Protein AF-A0AAV0XWY4-F1 (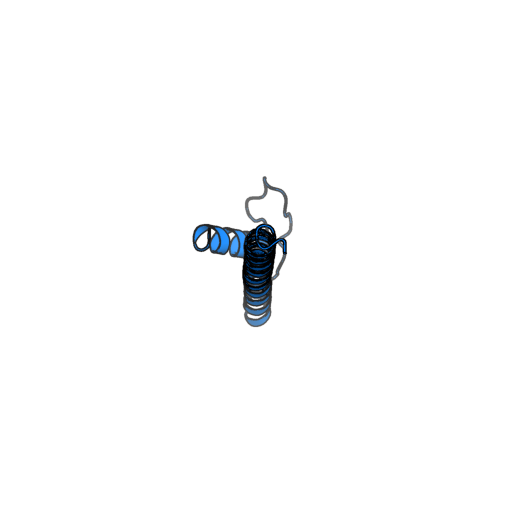afdb_monomer_lite)

Foldseek 3Di:
DDPPCPVVVVVVVVVVVVVVVVVVVLVVVLVVLVVVCVVVVADQADPDLDPPDPDNGSSVVVSVVVVVVVD

pLDDT: mean 87.18, std 12.22, range [46.91, 97.5]

InterPro domains:
  IPR025398 ZMYM1-like, RNase-like domain [PF14291] (6-66)

Radius of gyration: 19.39 Å; chains: 1; bounding box: 39×32×55 Å

Organism: NCBI:txid13131

Sequence (71 aa):
MYTSCQRVDMGLQTHKNQLVAENREIVLTIFRAVLFLARQNLSLRGHNETSTSDNQGNFLELVHLLGIYNP

Secondary structure (DSSP, 8-state):
---SSHHHHHHHHHHHHHHHHHHHHHHHHHHHHHHHHHHTT--SS-S--STT-S---HHHHHHHHHHHH--

Structure (mmCIF, N/CA/C/O backbone):
data_AF-A0AAV0XWY4-F1
#
_entry.id   AF-A0AAV0XWY4-F1
#
loop_
_atom_site.group_PDB
_atom_site.id
_atom_site.type_symbol
_atom_site.label_atom_id
_atom_site.label_alt_id
_atom_site.label_comp_id
_atom_site.label_asym_id
_atom_site.label_entity_id
_atom_site.label_seq_id
_atom_site.pdbx_PDB_ins_code
_atom_site.Cartn_x
_atom_site.Cartn_y
_atom_site.Cartn_z
_atom_site.occupancy
_atom_site.B_iso_or_equiv
_atom_site.auth_seq_id
_atom_site.auth_comp_id
_atom_site.auth_asym_id
_atom_site.auth_atom_id
_atom_site.pdbx_PDB_model_num
ATOM 1 N N . MET A 1 1 ? -28.460 19.374 35.662 1.00 46.91 1 MET A N 1
ATOM 2 C CA . MET A 1 1 ? -27.222 18.678 35.247 1.00 46.91 1 MET A CA 1
ATOM 3 C C . MET A 1 1 ? -27.298 18.455 33.744 1.00 46.91 1 MET A C 1
ATOM 5 O O . MET A 1 1 ? -28.261 17.852 33.294 1.00 46.91 1 MET A O 1
ATOM 9 N N . TYR A 1 2 ? -26.373 19.035 32.978 1.00 50.22 2 TYR A N 1
ATOM 10 C CA . TYR A 1 2 ? -26.382 19.022 31.511 1.00 50.22 2 TYR A CA 1
ATOM 11 C C . TYR A 1 2 ? -26.069 17.618 30.969 1.00 50.22 2 TYR A C 1
ATOM 13 O O . TYR A 1 2 ? -24.940 17.156 31.081 1.00 50.22 2 TYR A O 1
ATOM 21 N N . THR A 1 3 ? -27.056 16.946 30.375 1.00 56.03 3 THR A N 1
ATOM 22 C CA . THR A 1 3 ? -26.920 15.616 29.741 1.00 56.03 3 THR A CA 1
ATOM 23 C C . THR A 1 3 ? -26.933 15.670 28.209 1.00 56.03 3 THR A C 1
ATOM 25 O O . THR A 1 3 ? -26.805 14.642 27.548 1.00 56.03 3 THR A O 1
ATOM 28 N N . SER A 1 4 ? -27.059 16.858 27.612 1.00 56.50 4 SER A N 1
ATOM 29 C CA . SER A 1 4 ? -27.232 17.025 26.163 1.00 56.50 4 SER A CA 1
ATOM 30 C C . SER A 1 4 ? -25.953 16.805 25.344 1.00 56.50 4 SER A C 1
ATOM 32 O O . SER A 1 4 ? -26.044 16.358 24.205 1.00 56.50 4 SER A O 1
ATOM 34 N N . CYS A 1 5 ? -24.763 17.054 25.905 1.00 61.25 5 CYS A N 1
ATOM 35 C CA . CYS A 1 5 ? -23.500 16.965 25.155 1.00 61.25 5 CYS A CA 1
ATOM 36 C C . CYS A 1 5 ? -22.898 15.548 25.107 1.00 61.25 5 CYS A C 1
ATOM 38 O O . CYS A 1 5 ? -22.159 15.224 24.184 1.00 61.25 5 CYS A O 1
ATOM 40 N N . GLN A 1 6 ? -23.273 14.659 26.034 1.00 60.88 6 GLN A N 1
ATOM 41 C CA . GLN A 1 6 ? -22.635 13.343 26.178 1.00 60.88 6 GLN A CA 1
ATOM 42 C C . GLN A 1 6 ? -22.884 12.404 24.981 1.00 60.88 6 GLN A C 1
ATOM 44 O O . GLN A 1 6 ? -22.033 11.586 24.636 1.00 60.88 6 GLN A O 1
ATOM 49 N N . ARG A 1 7 ? -24.038 12.530 24.311 1.00 61.91 7 ARG A N 1
ATOM 50 C CA . ARG A 1 7 ? -24.362 11.741 23.107 1.00 61.91 7 ARG A CA 1
ATOM 51 C C . ARG A 1 7 ? -23.613 12.233 21.869 1.00 61.91 7 ARG A C 1
ATOM 53 O O . ARG A 1 7 ? -23.232 11.418 21.035 1.00 61.91 7 ARG A O 1
ATOM 60 N N . VAL A 1 8 ? -23.402 13.546 21.764 1.00 68.69 8 VAL A N 1
ATOM 61 C CA . VAL A 1 8 ? -22.653 14.161 20.659 1.00 68.69 8 VAL A CA 1
ATOM 62 C C . VAL A 1 8 ? -21.181 13.761 20.750 1.00 68.69 8 VAL A C 1
ATOM 64 O O . VAL A 1 8 ? -20.624 13.299 19.758 1.00 68.69 8 VAL A O 1
ATOM 67 N N . ASP A 1 9 ? -20.593 13.808 21.949 1.00 75.69 9 ASP A N 1
ATOM 68 C CA . ASP A 1 9 ? -19.212 13.369 22.186 1.00 75.69 9 ASP A CA 1
ATOM 69 C C . ASP A 1 9 ? -18.997 11.887 21.847 1.00 75.69 9 ASP A C 1
ATOM 71 O O . ASP A 1 9 ? -18.008 11.530 21.207 1.00 75.69 9 ASP A O 1
ATOM 75 N N . MET A 1 10 ? -19.939 11.013 22.216 1.00 77.75 10 MET A N 1
ATOM 76 C CA . MET A 1 10 ? -19.862 9.584 21.887 1.00 77.75 10 MET A CA 1
ATOM 77 C C . MET A 1 10 ? -19.954 9.331 20.372 1.00 77.75 10 MET A C 1
ATOM 79 O O . MET A 1 10 ? -19.207 8.508 19.838 1.00 77.75 10 MET A O 1
ATOM 83 N N . GLY A 1 11 ? -20.821 10.060 19.662 1.00 80.69 11 GLY A N 1
ATOM 84 C CA . GLY A 1 11 ? -20.907 10.010 18.197 1.00 80.69 11 GLY A CA 1
ATOM 85 C C . GLY A 1 11 ? -19.608 10.459 17.517 1.00 80.69 11 GLY A C 1
ATOM 86 O O . GLY A 1 11 ? -19.119 9.815 16.592 1.00 80.69 11 GLY A O 1
ATOM 87 N N . LEU A 1 12 ? -18.987 11.520 18.033 1.00 83.50 12 LEU A N 1
ATOM 88 C CA . LEU A 1 12 ? -17.727 12.044 17.504 1.00 83.50 12 LEU A CA 1
ATOM 89 C C . LEU A 1 12 ? -16.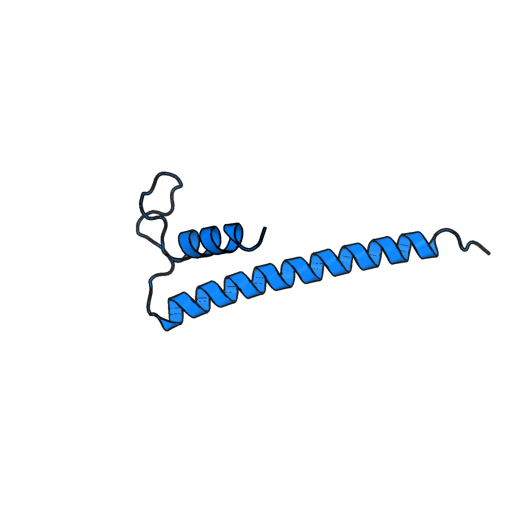559 11.072 17.736 1.00 83.50 12 LEU A C 1
ATOM 91 O O . LEU A 1 12 ? -15.733 10.852 16.849 1.00 83.50 12 LEU A O 1
ATOM 95 N N . GLN A 1 13 ? -16.510 10.446 18.916 1.00 83.81 13 GLN A N 1
ATOM 96 C CA . GLN A 1 13 ? -15.501 9.439 19.249 1.00 83.81 13 GLN A CA 1
ATOM 97 C C . GLN A 1 13 ? -15.653 8.161 18.420 1.00 83.81 13 GLN A C 1
ATOM 99 O O . GLN A 1 13 ? -14.655 7.628 17.936 1.00 83.81 13 GLN A O 1
ATOM 104 N N . THR A 1 14 ? -16.882 7.679 18.229 1.00 86.56 14 THR A N 1
ATOM 105 C CA . THR A 1 14 ? -17.152 6.486 17.410 1.00 86.56 14 THR A CA 1
ATOM 106 C C . THR A 1 14 ? -16.776 6.711 15.951 1.00 86.56 14 THR A C 1
ATOM 108 O O . THR A 1 14 ? -16.032 5.899 15.405 1.00 86.56 14 THR A O 1
ATOM 111 N N . HIS A 1 15 ? -17.157 7.848 15.364 1.00 88.38 15 HIS A N 1
ATOM 112 C CA . HIS A 1 15 ? -16.743 8.228 14.011 1.00 88.38 15 HIS A CA 1
ATOM 113 C C . HIS A 1 15 ? -15.214 8.313 13.875 1.00 88.38 15 HIS A C 1
ATOM 115 O O . HIS A 1 15 ? -14.624 7.757 12.951 1.00 88.38 15 HIS A O 1
ATOM 121 N N . LYS A 1 16 ? -14.530 8.932 14.847 1.00 89.81 16 LYS A N 1
ATOM 122 C CA . LYS A 1 16 ? -13.061 8.989 14.855 1.00 89.81 16 LYS A CA 1
ATOM 123 C C . LYS A 1 16 ? -12.432 7.593 14.910 1.00 89.81 16 LYS A C 1
ATOM 125 O O . LYS A 1 16 ? -11.420 7.351 14.259 1.00 89.81 16 LYS A O 1
ATOM 130 N N . ASN A 1 17 ? -13.002 6.684 15.696 1.00 92.31 17 ASN A N 1
ATOM 131 C CA . ASN A 1 17 ? -12.504 5.315 15.811 1.00 92.31 17 ASN A CA 1
ATOM 132 C C . ASN A 1 17 ? -12.757 4.503 14.533 1.00 92.31 17 ASN A C 1
ATOM 134 O O . ASN A 1 17 ? -11.889 3.718 14.161 1.00 92.31 17 ASN A O 1
ATOM 138 N N . GLN A 1 18 ? -13.885 4.726 13.851 1.00 93.06 18 GLN A N 1
ATOM 139 C CA . GLN A 1 18 ? -14.183 4.130 12.543 1.00 93.06 18 GLN A CA 1
ATOM 140 C C . GLN A 1 18 ? -13.144 4.548 11.501 1.00 93.06 18 GLN A C 1
ATOM 142 O O . GLN A 1 18 ? -12.484 3.680 10.940 1.00 93.06 18 GLN A O 1
ATOM 147 N N . LEU A 1 19 ? -12.870 5.850 11.367 1.00 93.62 19 LEU A N 1
ATOM 148 C CA . LEU A 1 19 ? -11.835 6.352 10.454 1.00 93.62 19 LEU A CA 1
ATOM 149 C C . LEU A 1 19 ? -10.448 5.767 10.757 1.00 93.62 19 LEU A C 1
ATOM 151 O O . LEU A 1 19 ? -9.679 5.434 9.859 1.00 93.62 19 LEU A O 1
ATOM 155 N N . VAL A 1 20 ? -10.096 5.633 12.040 1.00 95.19 20 VAL A N 1
ATOM 156 C CA . VAL A 1 20 ? -8.823 5.009 12.435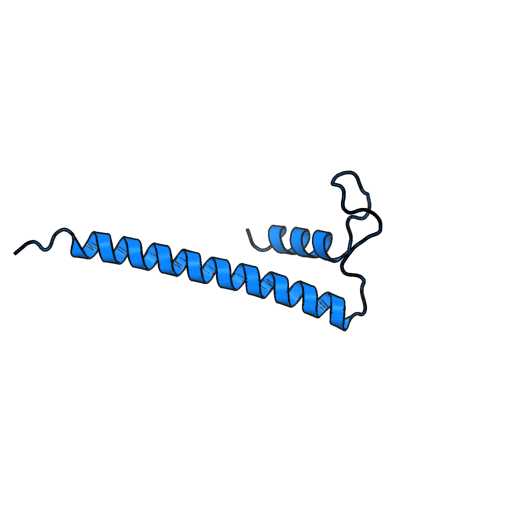 1.00 95.19 20 VAL A CA 1
ATOM 157 C C . VAL A 1 20 ? -8.791 3.527 12.059 1.00 95.19 20 VAL A C 1
ATOM 159 O O . VAL A 1 20 ? -7.739 3.043 11.646 1.00 95.19 20 VAL A O 1
ATOM 162 N N . ALA A 1 21 ? -9.901 2.803 12.211 1.00 95.12 21 ALA A N 1
ATOM 163 C CA . ALA A 1 21 ? -9.992 1.398 11.829 1.00 95.12 21 ALA A CA 1
ATOM 164 C C . ALA A 1 21 ? -9.876 1.221 10.306 1.00 95.12 21 ALA A C 1
ATOM 166 O O . ALA A 1 21 ? -9.056 0.426 9.855 1.00 95.12 21 ALA A O 1
ATOM 167 N N . GLU A 1 22 ? -10.599 2.026 9.528 1.00 94.12 22 GLU A N 1
ATOM 168 C CA . GLU A 1 22 ? -10.535 2.042 8.060 1.00 94.12 22 GLU A CA 1
ATOM 169 C C . GLU A 1 22 ? -9.110 2.322 7.567 1.00 94.12 22 GLU A C 1
ATOM 171 O O . GLU A 1 22 ? -8.545 1.549 6.793 1.00 94.12 22 GLU A O 1
ATOM 176 N N . ASN A 1 23 ? -8.459 3.356 8.109 1.00 94.31 23 ASN A N 1
ATOM 177 C CA . ASN A 1 23 ? -7.075 3.681 7.763 1.00 94.31 23 ASN A CA 1
ATOM 178 C C . ASN A 1 23 ? -6.100 2.537 8.084 1.00 94.31 23 ASN A C 1
ATOM 180 O O . ASN A 1 23 ? -5.142 2.312 7.341 1.00 94.31 23 ASN A O 1
ATOM 184 N N . ARG A 1 24 ? -6.316 1.796 9.180 1.00 96.06 24 ARG A N 1
ATOM 185 C CA . ARG A 1 24 ? -5.479 0.633 9.523 1.00 96.06 24 ARG A CA 1
ATOM 186 C C . ARG A 1 24 ? -5.646 -0.503 8.522 1.00 96.06 24 ARG A C 1
ATOM 188 O O . ARG A 1 24 ? -4.639 -1.105 8.154 1.00 96.06 24 ARG A O 1
ATOM 195 N N . GLU A 1 25 ? -6.864 -0.764 8.060 1.00 95.00 25 GLU A N 1
ATOM 196 C CA . GLU A 1 25 ? -7.121 -1.785 7.037 1.00 95.00 25 GLU A CA 1
ATOM 197 C C . GLU A 1 25 ? -6.510 -1.409 5.681 1.00 95.00 25 GLU A C 1
ATOM 199 O O . GLU A 1 25 ? -5.904 -2.259 5.020 1.00 95.00 25 GLU A O 1
ATOM 204 N N . ILE A 1 26 ? -6.567 -0.129 5.296 1.00 93.75 26 ILE A N 1
ATOM 205 C CA . ILE A 1 26 ? -5.904 0.378 4.082 1.00 93.75 26 ILE A CA 1
ATOM 206 C C . ILE A 1 26 ? -4.389 0.153 4.173 1.00 93.75 26 ILE A C 1
ATOM 208 O O . ILE A 1 26 ? -3.783 -0.440 3.278 1.00 93.75 26 ILE A O 1
ATOM 212 N N . VAL A 1 27 ? -3.768 0.556 5.285 1.00 95.62 27 VAL A N 1
ATOM 213 C CA . VAL A 1 27 ? -2.324 0.375 5.507 1.00 95.62 27 VAL A CA 1
ATOM 214 C C . VAL A 1 27 ? -1.939 -1.107 5.503 1.00 95.62 27 VAL A C 1
ATOM 216 O O . VAL A 1 27 ? -0.941 -1.490 4.890 1.00 95.62 27 VAL A O 1
ATOM 219 N N . LEU A 1 28 ? -2.738 -1.966 6.137 1.00 95.69 28 LEU A N 1
ATOM 220 C CA . LEU A 1 28 ? -2.507 -3.409 6.143 1.00 95.69 28 LEU A CA 1
ATOM 221 C C . LEU A 1 28 ? -2.593 -4.008 4.732 1.00 95.69 28 LEU A C 1
ATOM 223 O O . LEU A 1 28 ? -1.800 -4.883 4.381 1.00 95.69 28 LEU A O 1
ATOM 227 N N . THR A 1 29 ? -3.521 -3.523 3.912 1.00 95.19 29 THR A N 1
ATOM 228 C CA . THR A 1 29 ? -3.671 -3.927 2.508 1.00 95.19 29 THR A CA 1
ATOM 229 C C . THR A 1 29 ? -2.444 -3.541 1.683 1.00 95.19 29 THR A C 1
ATOM 231 O O . THR A 1 29 ? -1.909 -4.380 0.956 1.00 95.19 29 THR A O 1
ATOM 234 N N . ILE A 1 30 ? -1.912 -2.332 1.882 1.00 95.44 30 ILE A N 1
ATOM 235 C CA . ILE A 1 30 ? -0.653 -1.893 1.261 1.00 95.44 30 ILE A CA 1
ATOM 236 C C . ILE A 1 30 ? 0.510 -2.803 1.683 1.00 95.44 30 ILE A C 1
ATOM 238 O O . ILE A 1 30 ? 1.269 -3.273 0.834 1.00 95.44 30 ILE A O 1
ATOM 242 N N . PHE A 1 31 ? 0.634 -3.128 2.975 1.00 96.88 31 PHE A N 1
ATOM 243 C CA . PHE A 1 31 ? 1.676 -4.047 3.446 1.00 96.88 31 PHE A CA 1
ATOM 244 C C . PHE A 1 31 ? 1.556 -5.444 2.832 1.00 96.88 31 PHE A C 1
ATOM 246 O O . PHE A 1 31 ? 2.569 -6.046 2.474 1.00 96.88 31 PHE A O 1
ATOM 253 N N . ARG A 1 32 ? 0.332 -5.961 2.676 1.00 95.75 32 ARG A N 1
ATOM 254 C CA . ARG A 1 32 ? 0.086 -7.248 2.007 1.00 95.75 32 ARG A CA 1
ATOM 255 C C . ARG A 1 32 ? 0.517 -7.211 0.541 1.00 95.75 32 ARG A C 1
ATOM 257 O O . ARG A 1 32 ? 1.145 -8.169 0.096 1.00 95.75 32 ARG A O 1
ATOM 264 N N . ALA A 1 33 ? 0.251 -6.117 -0.172 1.00 96.12 33 ALA A N 1
ATOM 265 C CA . ALA A 1 33 ? 0.705 -5.923 -1.549 1.00 96.12 33 ALA A CA 1
ATOM 266 C C . ALA A 1 33 ? 2.242 -5.931 -1.649 1.00 96.12 33 ALA A C 1
ATOM 268 O O . ALA A 1 33 ? 2.805 -6.661 -2.465 1.00 96.12 33 ALA A O 1
ATOM 269 N N . VAL A 1 34 ? 2.936 -5.210 -0.759 1.00 96.75 34 VAL A N 1
ATOM 270 C CA . VAL A 1 34 ? 4.412 -5.215 -0.703 1.00 96.75 34 VAL A CA 1
ATOM 271 C C . VAL A 1 34 ? 4.953 -6.614 -0.399 1.00 96.75 34 VAL A C 1
ATOM 273 O O . VAL A 1 34 ? 5.859 -7.083 -1.088 1.00 96.75 34 VAL A O 1
ATOM 276 N N . LEU A 1 35 ? 4.391 -7.312 0.597 1.00 97.50 35 LEU A N 1
ATOM 277 C CA . LEU A 1 35 ? 4.806 -8.678 0.935 1.00 97.50 35 LEU A CA 1
ATOM 278 C C . LEU A 1 35 ? 4.585 -9.654 -0.221 1.00 97.50 35 LEU A C 1
ATOM 280 O O . LEU A 1 35 ? 5.407 -10.544 -0.428 1.00 97.50 35 LEU A O 1
ATOM 284 N N . PHE A 1 36 ? 3.469 -9.521 -0.938 1.00 96.75 36 PHE A N 1
ATOM 285 C CA . PHE A 1 36 ? 3.159 -10.350 -2.096 1.00 96.75 36 PHE A CA 1
ATOM 286 C C . PHE A 1 36 ? 4.230 -10.188 -3.177 1.00 96.75 36 PHE A C 1
ATOM 288 O O . PHE A 1 36 ? 4.824 -11.181 -3.593 1.00 96.75 36 PHE A O 1
ATOM 295 N N . LEU A 1 37 ? 4.548 -8.948 -3.556 1.00 96.75 37 LEU A N 1
ATOM 296 C CA . LEU A 1 37 ? 5.573 -8.663 -4.562 1.00 96.75 37 LEU A CA 1
ATOM 297 C C . LEU A 1 37 ? 6.958 -9.152 -4.121 1.00 96.75 37 LEU A C 1
ATOM 299 O O . LEU A 1 37 ? 7.645 -9.824 -4.889 1.00 96.75 37 LEU A O 1
ATOM 303 N N . ALA A 1 38 ? 7.329 -8.901 -2.862 1.00 96.56 38 ALA A N 1
ATOM 304 C CA . ALA A 1 38 ? 8.604 -9.344 -2.303 1.00 96.56 38 ALA A CA 1
ATOM 305 C C . ALA A 1 38 ? 8.743 -10.875 -2.310 1.00 96.56 38 ALA A C 1
ATOM 307 O O . ALA A 1 38 ? 9.787 -11.401 -2.686 1.00 96.56 38 ALA A O 1
ATOM 308 N N . ARG A 1 39 ? 7.681 -11.608 -1.947 1.00 97.31 39 ARG A N 1
ATOM 309 C CA . ARG A 1 39 ? 7.669 -13.082 -1.966 1.00 97.31 39 ARG A CA 1
ATOM 310 C C . ARG A 1 39 ? 7.837 -13.663 -3.365 1.00 97.31 39 ARG A C 1
ATOM 312 O O . ARG A 1 39 ? 8.432 -14.726 -3.501 1.00 97.31 39 ARG A O 1
ATOM 319 N N . GLN A 1 40 ? 7.322 -12.975 -4.379 1.00 96.12 40 GLN A N 1
ATOM 320 C CA . GLN A 1 40 ? 7.438 -13.386 -5.779 1.00 96.12 40 GLN A CA 1
ATOM 321 C C . GLN A 1 40 ? 8.727 -12.879 -6.449 1.00 96.12 40 GLN A C 1
ATOM 323 O O . GLN A 1 40 ? 8.927 -13.121 -7.634 1.00 96.12 40 GLN A O 1
ATOM 328 N N . ASN A 1 41 ? 9.608 -12.185 -5.712 1.00 94.69 41 ASN A N 1
ATOM 329 C CA . ASN A 1 41 ? 10.790 -11.498 -6.250 1.00 94.69 41 ASN A CA 1
ATOM 330 C C . ASN A 1 41 ? 10.458 -10.521 -7.397 1.00 94.69 41 ASN A C 1
ATOM 332 O O . ASN A 1 41 ? 11.270 -10.306 -8.297 1.00 94.69 41 ASN A O 1
ATOM 336 N N . LEU A 1 42 ? 9.264 -9.923 -7.368 1.00 94.50 42 LEU A N 1
ATOM 337 C CA . LEU A 1 42 ? 8.859 -8.905 -8.331 1.00 94.50 42 LEU A CA 1
ATOM 338 C C . LEU A 1 42 ? 9.409 -7.545 -7.910 1.00 94.50 42 LEU A C 1
ATOM 340 O O . LEU A 1 42 ? 9.402 -7.186 -6.729 1.00 94.50 42 LEU A O 1
ATOM 344 N N . SER A 1 43 ? 9.861 -6.756 -8.884 1.00 92.62 43 SER A N 1
ATOM 345 C CA . SER A 1 43 ? 10.246 -5.373 -8.623 1.00 92.62 43 SER A CA 1
ATOM 346 C C . SER A 1 43 ? 9.021 -4.574 -8.182 1.00 92.62 43 SER A C 1
ATOM 348 O O . SER A 1 43 ? 7.955 -4.667 -8.786 1.00 92.62 43 SER A O 1
ATOM 350 N N . LEU A 1 44 ? 9.164 -3.769 -7.130 1.00 91.44 44 LEU A N 1
ATOM 351 C CA . LEU A 1 44 ? 8.077 -2.894 -6.680 1.00 91.44 44 LEU A CA 1
ATOM 352 C C . LEU A 1 44 ? 7.788 -1.800 -7.719 1.00 91.44 44 LEU A C 1
ATOM 354 O O . LEU A 1 44 ? 6.636 -1.566 -8.069 1.00 91.44 44 LEU A O 1
ATOM 358 N N . ARG A 1 45 ? 8.855 -1.185 -8.241 1.00 91.38 45 ARG A N 1
ATOM 359 C CA . ARG A 1 45 ? 8.815 -0.063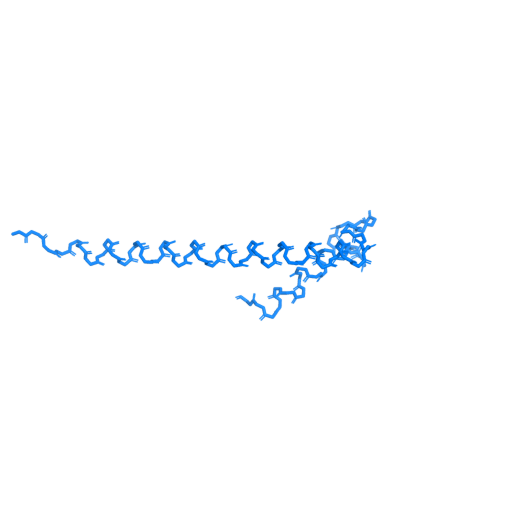 -9.185 1.00 91.38 45 ARG A CA 1
ATOM 360 C C . ARG A 1 45 ? 9.186 -0.472 -10.606 1.00 91.38 45 ARG A C 1
ATOM 362 O O . ARG A 1 45 ? 9.986 -1.395 -10.803 1.00 91.38 45 ARG A O 1
ATOM 369 N N . GLY A 1 46 ? 8.619 0.247 -11.570 1.00 85.12 46 GLY A N 1
ATOM 370 C CA . GLY A 1 46 ? 8.983 0.183 -12.983 1.00 85.12 46 GLY A CA 1
ATOM 371 C C . GLY A 1 46 ? 10.156 1.107 -13.328 1.00 85.12 46 GLY A C 1
ATOM 372 O O . GLY A 1 46 ? 10.764 1.739 -12.461 1.00 85.12 46 GLY A O 1
ATOM 373 N N . HIS A 1 47 ? 10.480 1.194 -14.620 1.00 87.88 47 HIS A N 1
ATOM 374 C CA . HIS A 1 47 ? 11.451 2.170 -15.126 1.00 87.88 47 HIS A CA 1
ATOM 375 C C . HIS A 1 47 ? 10.913 3.607 -15.038 1.00 87.88 47 HIS A C 1
ATOM 377 O O . HIS A 1 47 ? 11.676 4.532 -14.767 1.00 87.88 47 HIS A O 1
ATOM 383 N N . ASN A 1 48 ? 9.604 3.774 -15.235 1.00 87.56 48 ASN A N 1
ATOM 384 C CA . ASN A 1 48 ? 8.922 5.056 -15.219 1.00 87.56 48 ASN A CA 1
ATOM 385 C C . ASN A 1 48 ? 7.559 4.919 -14.524 1.00 87.56 48 ASN A C 1
ATOM 387 O O . ASN A 1 48 ? 6.741 4.111 -14.945 1.00 87.56 48 ASN A O 1
ATOM 391 N N . GLU A 1 49 ? 7.312 5.716 -13.487 1.00 88.25 49 GLU A N 1
ATOM 392 C CA . GLU A 1 49 ? 6.059 5.705 -12.714 1.00 88.25 49 GLU A CA 1
ATOM 393 C C . GLU A 1 49 ? 5.135 6.882 -13.083 1.00 88.25 49 GLU A C 1
ATOM 395 O O . GLU A 1 49 ? 4.179 7.180 -12.368 1.00 88.25 49 GLU A O 1
ATOM 400 N N . THR A 1 50 ? 5.409 7.596 -14.184 1.00 89.75 50 THR A N 1
ATOM 401 C CA . THR A 1 50 ? 4.520 8.675 -14.635 1.00 89.75 50 THR A CA 1
ATOM 402 C C . THR A 1 50 ? 3.156 8.134 -15.053 1.00 89.75 50 THR A C 1
ATOM 404 O O . THR A 1 50 ? 3.038 7.035 -15.591 1.00 89.75 50 THR A O 1
ATOM 407 N N . SER A 1 51 ? 2.121 8.965 -14.903 1.00 84.06 51 SER A N 1
ATOM 408 C CA . SER A 1 51 ? 0.743 8.645 -15.306 1.00 84.06 51 SER A CA 1
ATOM 409 C C . SER A 1 51 ? 0.601 8.245 -16.781 1.00 84.06 51 SER A C 1
ATOM 411 O O . SER A 1 51 ? -0.333 7.544 -17.143 1.00 84.06 51 SER A O 1
ATOM 413 N N . THR A 1 52 ? 1.534 8.686 -17.625 1.00 87.81 52 THR A N 1
ATOM 414 C CA . THR A 1 52 ? 1.605 8.408 -19.066 1.00 87.81 52 THR A CA 1
ATOM 415 C C . THR A 1 52 ? 2.396 7.151 -19.428 1.00 87.81 52 THR A C 1
ATOM 417 O O . THR A 1 52 ? 2.501 6.833 -20.608 1.00 87.81 52 THR A O 1
ATOM 420 N N . SER A 1 53 ? 3.018 6.485 -18.452 1.00 87.56 53 SER A N 1
ATOM 421 C CA . SER A 1 53 ? 3.782 5.260 -18.682 1.00 87.56 53 SER A CA 1
ATOM 422 C C . SER A 1 53 ? 2.840 4.079 -18.900 1.00 87.56 53 SER A C 1
ATOM 424 O O . SER A 1 53 ? 1.910 3.895 -18.116 1.00 87.56 53 SER A O 1
ATOM 426 N N . ASP A 1 54 ? 3.130 3.246 -19.901 1.00 82.69 54 ASP A N 1
ATOM 427 C CA . ASP A 1 54 ? 2.399 1.992 -20.144 1.00 82.69 54 ASP A CA 1
ATOM 428 C C . ASP A 1 54 ? 2.608 0.964 -19.019 1.00 82.69 54 ASP A C 1
ATOM 430 O O . ASP A 1 54 ? 1.784 0.078 -18.826 1.00 82.69 54 ASP A O 1
ATOM 434 N N . ASN A 1 55 ? 3.720 1.073 -18.284 1.00 86.88 55 ASN A N 1
ATOM 435 C CA . ASN A 1 55 ? 4.037 0.240 -17.128 1.00 86.88 55 ASN A CA 1
ATOM 436 C C . ASN A 1 55 ? 4.550 1.139 -16.003 1.00 86.88 55 ASN A C 1
ATOM 438 O O . ASN A 1 55 ? 5.691 1.614 -16.044 1.00 86.88 55 ASN A O 1
ATOM 442 N N . GLN A 1 56 ? 3.695 1.367 -15.009 1.00 89.81 56 GLN A N 1
ATOM 443 C CA . GLN A 1 56 ? 3.988 2.206 -13.841 1.00 89.81 56 GLN A CA 1
ATOM 444 C C . GLN A 1 56 ? 4.681 1.428 -12.717 1.00 89.81 56 GLN A C 1
ATOM 446 O O . GLN A 1 56 ? 5.032 1.995 -11.688 1.00 89.81 56 GLN A O 1
ATOM 451 N N . GLY A 1 57 ? 4.913 0.132 -12.910 1.00 93.06 57 GLY A N 1
ATOM 452 C CA . GLY A 1 57 ? 5.461 -0.761 -11.904 1.00 93.06 57 GLY A CA 1
ATOM 453 C C . GLY A 1 57 ? 4.391 -1.580 -11.195 1.00 93.06 57 GLY A C 1
ATOM 454 O O . GLY A 1 57 ? 3.249 -1.162 -11.003 1.00 93.06 57 GLY A O 1
ATOM 455 N N . ASN A 1 58 ? 4.809 -2.763 -10.748 1.00 94.62 58 ASN A N 1
ATOM 456 C CA . ASN A 1 58 ? 3.905 -3.774 -10.207 1.00 94.62 58 ASN A CA 1
ATOM 457 C C . ASN A 1 58 ? 3.179 -3.308 -8.938 1.00 94.62 58 ASN A C 1
ATOM 459 O O . ASN A 1 58 ? 2.057 -3.737 -8.683 1.00 94.62 58 ASN A O 1
ATOM 463 N N . PHE A 1 59 ? 3.803 -2.451 -8.122 1.00 95.12 59 PHE A N 1
ATOM 464 C CA . PHE A 1 59 ? 3.173 -1.948 -6.904 1.00 95.12 59 PHE A CA 1
ATOM 465 C C . PHE A 1 59 ? 1.995 -1.019 -7.199 1.00 95.12 59 PHE A C 1
ATOM 467 O O . PHE A 1 59 ? 0.922 -1.220 -6.634 1.00 95.12 59 PHE A O 1
ATOM 474 N N . LEU A 1 60 ? 2.170 -0.038 -8.089 1.00 93.56 60 LEU A N 1
ATOM 475 C CA . LEU A 1 60 ? 1.107 0.910 -8.428 1.00 93.56 60 LEU A CA 1
ATOM 476 C C . LEU A 1 60 ? -0.062 0.208 -9.120 1.00 93.56 60 LEU A C 1
ATOM 478 O O . LEU A 1 60 ? -1.210 0.427 -8.739 1.00 93.56 60 LEU A O 1
ATOM 482 N N . GLU A 1 61 ? 0.224 -0.700 -10.053 1.00 92.75 61 GLU A N 1
ATOM 483 C CA . GLU A 1 61 ? -0.811 -1.489 -10.726 1.00 92.75 61 GLU A CA 1
ATOM 484 C C . GLU A 1 61 ? -1.583 -2.384 -9.745 1.00 92.75 61 GLU A C 1
ATOM 486 O O . GLU A 1 61 ? -2.814 -2.440 -9.794 1.00 92.75 61 GLU A O 1
ATOM 491 N N . LEU A 1 62 ? -0.892 -3.032 -8.800 1.00 94.19 62 LEU A N 1
ATOM 492 C CA . LEU A 1 62 ? -1.532 -3.871 -7.786 1.00 94.19 62 LEU A CA 1
ATOM 493 C C . LEU A 1 62 ? -2.387 -3.050 -6.812 1.00 94.19 62 LEU A C 1
ATOM 495 O O . LEU A 1 62 ? -3.496 -3.462 -6.482 1.00 94.19 62 LEU A O 1
ATOM 499 N N . VAL A 1 63 ? -1.905 -1.890 -6.358 1.00 93.69 63 VAL A N 1
ATOM 500 C CA . VAL A 1 63 ? -2.682 -0.996 -5.483 1.00 93.69 63 VAL A CA 1
ATOM 501 C C . VAL A 1 63 ? -3.908 -0.452 -6.214 1.00 93.69 63 VAL A C 1
ATOM 503 O O . VAL A 1 63 ? -4.992 -0.432 -5.635 1.00 93.69 63 VAL A O 1
ATOM 506 N N . HIS A 1 64 ? -3.769 -0.074 -7.486 1.00 92.06 64 HIS A N 1
ATOM 507 C CA . HIS A 1 64 ? -4.894 0.369 -8.306 1.00 92.06 64 HIS A CA 1
ATOM 508 C C . HIS A 1 64 ? -5.939 -0.743 -8.470 1.00 92.06 64 HIS A C 1
ATOM 510 O O . HIS A 1 64 ? -7.130 -0.506 -8.281 1.00 92.06 64 HIS A O 1
ATOM 516 N N . LEU A 1 65 ? -5.496 -1.979 -8.727 1.00 93.44 65 LEU A N 1
ATOM 517 C CA . LEU A 1 65 ? -6.378 -3.144 -8.786 1.00 93.44 65 LEU A CA 1
ATOM 518 C C . LEU A 1 65 ? -7.121 -3.365 -7.461 1.00 93.44 65 LEU A C 1
ATOM 520 O O . LEU A 1 65 ? -8.330 -3.569 -7.467 1.00 93.44 65 LEU A O 1
ATOM 524 N N . LEU A 1 66 ? -6.419 -3.302 -6.327 1.00 93.69 66 LEU A N 1
ATOM 525 C CA . LEU A 1 66 ? -7.025 -3.462 -5.001 1.00 93.69 66 LEU A CA 1
ATOM 526 C C . LEU A 1 66 ? -8.049 -2.358 -4.701 1.00 93.69 66 LEU A C 1
ATOM 528 O O . LEU A 1 66 ? -9.100 -2.660 -4.143 1.00 93.69 66 LEU A O 1
ATOM 532 N N . GLY A 1 67 ? -7.786 -1.116 -5.116 1.00 91.94 67 GLY A N 1
ATOM 533 C CA . GLY A 1 67 ? -8.723 0.002 -4.967 1.00 91.94 67 GLY A CA 1
ATOM 534 C C . GLY A 1 67 ? -10.011 -0.150 -5.783 1.00 91.94 67 GLY A C 1
ATOM 535 O O . GLY A 1 67 ? -11.052 0.344 -5.371 1.00 91.94 67 GLY A O 1
ATOM 536 N N . ILE A 1 68 ? -9.983 -0.880 -6.905 1.00 91.88 68 ILE A N 1
ATOM 537 C CA . ILE A 1 68 ? -11.198 -1.186 -7.683 1.00 91.88 68 ILE A CA 1
ATOM 538 C C . ILE A 1 68 ? -12.130 -2.136 -6.912 1.00 91.88 68 ILE A C 1
ATOM 540 O O . ILE A 1 68 ? -13.350 -2.005 -6.999 1.00 91.88 68 ILE A O 1
ATOM 544 N N . TYR A 1 69 ? -11.573 -3.099 -6.171 1.00 87.38 69 TYR A N 1
ATOM 545 C CA . TYR A 1 69 ? -12.358 -4.094 -5.428 1.00 87.38 69 TYR A CA 1
ATOM 546 C C . TYR A 1 69 ? -12.712 -3.659 -4.002 1.00 87.38 69 TYR A C 1
ATOM 548 O O . TYR A 1 69 ? -13.678 -4.172 -3.435 1.00 87.38 69 TYR A O 1
ATOM 556 N N . ASN A 1 70 ? -11.963 -2.707 -3.445 1.00 78.50 70 ASN A N 1
ATOM 557 C CA . ASN A 1 70 ? -12.158 -2.170 -2.105 1.00 78.50 70 ASN A CA 1
ATOM 558 C C . ASN A 1 70 ? -12.367 -0.643 -2.199 1.00 78.50 70 ASN A C 1
ATOM 560 O O . ASN A 1 70 ? -11.396 0.092 -1.995 1.00 78.50 70 ASN A O 1
ATOM 564 N N . PRO A 1 71 ? -13.585 -0.185 -2.560 1.00 62.56 71 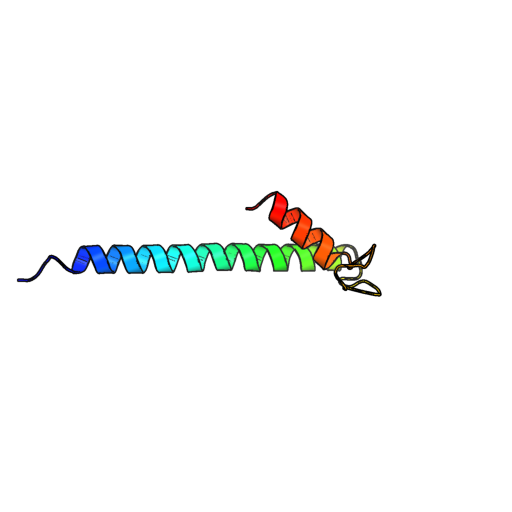PRO A N 1
ATOM 565 C CA . PRO A 1 71 ? -13.903 1.237 -2.698 1.00 62.56 71 PR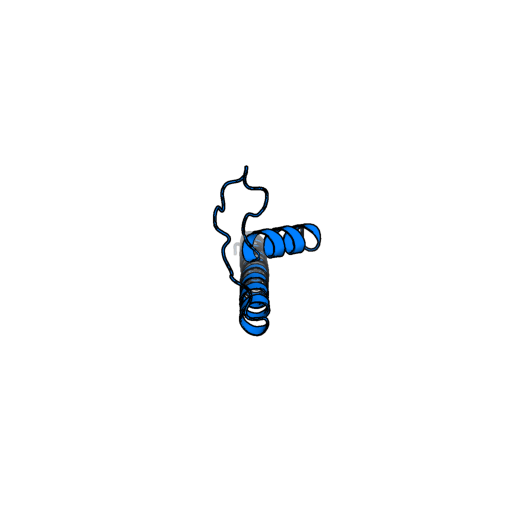O A CA 1
ATOM 566 C C . PRO A 1 71 ? -13.876 1.997 -1.367 1.00 62.56 71 PRO A C 1
ATOM 568 O O . PRO A 1 71 ? -14.204 1.388 -0.321 1.00 62.56 71 PRO A O 1
#